Protein AF-A0A2E4YX61-F1 (afdb_monomer_lite)

Secondary structure (DSSP, 8-state):
-B-TTS-BS-------TT--SHHHHHHHHHHHHHHHHHH------EEEPPP----TTSS-HHHHHHHHHHHHHHHHHHHHHHS-PPEEE-HHHHHHHTT----TTSSS-HHHHHHHHHHHH-TT----EEE--SSTTTT-EEE-TTHHHHHHHHHHHHHHHHHHHHHHHTT-

Sequence (172 aa):
MVNTTGAVTLLNFLDLSKEKSLFGKAAKFKIALQKIYNDYSISDIVIEENLQAFRPGLSSAKTIVTLARFNGVCTYIASEVFGINPEFMNVNAARKLVGIKINRKSKKSTKEQILEFVQNKDSSLQWPTKVLKSGPRRGNVILVKECYDMADAYIIAQSAVIQEEHCQEQKK

pLDDT: mean 93.89, std 6.06, range [51.25, 98.69]

Structure (mmCIF, N/CA/C/O backbone):
data_AF-A0A2E4YX61-F1
#
_entry.id   AF-A0A2E4YX61-F1
#
loop_
_atom_site.group_PDB
_atom_site.id
_atom_site.type_symbol
_atom_site.label_atom_id
_atom_site.label_alt_id
_atom_site.label_comp_id
_atom_site.label_asym_id
_atom_site.label_entity_id
_atom_site.label_seq_id
_atom_site.pdbx_PDB_ins_code
_atom_site.Cartn_x
_atom_site.Cartn_y
_atom_site.Cartn_z
_atom_site.occupancy
_atom_site.B_iso_or_equiv
_atom_site.auth_seq_id
_atom_site.auth_comp_id
_atom_site.auth_asym_id
_atom_site.auth_atom_id
_atom_site.pdbx_PDB_model_num
ATOM 1 N N . MET A 1 1 ? -4.057 -5.261 6.721 1.00 93.44 1 MET A N 1
ATOM 2 C CA . MET A 1 1 ? -5.244 -5.476 7.567 1.00 93.44 1 MET A CA 1
ATOM 3 C C . MET A 1 1 ? -4.805 -5.442 9.007 1.00 93.44 1 MET A C 1
ATOM 5 O O . MET A 1 1 ? -3.794 -6.053 9.347 1.00 93.44 1 MET A O 1
ATOM 9 N N . VAL A 1 2 ? -5.548 -4.702 9.812 1.00 96.06 2 VAL A N 1
ATOM 10 C CA . VAL A 1 2 ? -5.344 -4.571 11.252 1.00 96.06 2 VAL A CA 1
ATOM 11 C C . VAL A 1 2 ? -6.695 -4.798 11.915 1.00 96.06 2 VAL A C 1
ATOM 13 O O . VAL A 1 2 ? -7.725 -4.557 11.285 1.00 96.06 2 VAL A O 1
ATOM 16 N N . ASN A 1 3 ? -6.704 -5.332 13.129 1.00 94.31 3 ASN A N 1
ATOM 17 C CA . ASN A 1 3 ? -7.928 -5.392 13.924 1.00 94.31 3 ASN A CA 1
ATOM 18 C C . ASN A 1 3 ? -8.160 -4.048 14.647 1.00 94.31 3 ASN A C 1
ATOM 20 O O . ASN A 1 3 ? -7.356 -3.121 14.542 1.00 94.31 3 ASN A O 1
ATOM 24 N N . THR A 1 4 ? -9.230 -3.970 15.435 1.00 91.12 4 THR A N 1
ATOM 25 C CA . THR A 1 4 ? -9.604 -2.772 16.206 1.00 91.12 4 THR A CA 1
ATOM 26 C C . THR A 1 4 ? -8.591 -2.373 17.279 1.00 91.12 4 THR A C 1
ATOM 28 O O . THR A 1 4 ? -8.650 -1.258 17.774 1.00 91.12 4 THR A O 1
ATOM 31 N N . THR A 1 5 ? -7.648 -3.250 17.641 1.00 91.81 5 THR A N 1
ATOM 32 C CA . THR A 1 5 ? -6.562 -2.936 18.585 1.00 91.81 5 THR A CA 1
ATOM 33 C C . THR A 1 5 ? -5.275 -2.508 17.875 1.00 91.81 5 THR A C 1
ATOM 35 O O . THR A 1 5 ? -4.229 -2.408 18.513 1.00 91.81 5 THR A O 1
ATOM 38 N N . GLY A 1 6 ? -5.294 -2.377 16.544 1.00 92.75 6 GLY A N 1
ATOM 39 C CA . GLY A 1 6 ? -4.108 -2.087 15.735 1.00 92.75 6 GLY A CA 1
ATOM 40 C C . GLY A 1 6 ? -3.139 -3.264 15.577 1.00 92.75 6 GLY A C 1
ATOM 41 O O . GLY A 1 6 ? -2.012 -3.075 15.117 1.00 92.75 6 GLY A O 1
ATOM 42 N N . ALA A 1 7 ? -3.531 -4.488 15.946 1.00 95.06 7 ALA A N 1
ATOM 43 C CA . ALA A 1 7 ? -2.713 -5.673 15.706 1.00 95.06 7 ALA A CA 1
ATOM 44 C C . ALA A 1 7 ? -2.834 -6.107 14.239 1.00 95.06 7 ALA A C 1
ATOM 46 O O . ALA A 1 7 ? -3.937 -6.245 13.699 1.00 95.06 7 ALA A O 1
ATOM 47 N N . VAL A 1 8 ? -1.693 -6.338 13.585 1.00 96.62 8 VAL A N 1
ATOM 48 C CA . VAL A 1 8 ? -1.650 -6.737 12.174 1.00 96.62 8 VAL A CA 1
ATOM 49 C C . VAL A 1 8 ? -2.102 -8.186 12.026 1.00 96.62 8 VAL A C 1
ATOM 51 O O . VAL A 1 8 ? -1.479 -9.101 12.554 1.00 96.62 8 VAL A O 1
ATOM 54 N N . THR A 1 9 ? -3.165 -8.400 11.254 1.00 95.25 9 THR A N 1
ATOM 55 C CA . THR A 1 9 ? -3.678 -9.744 10.934 1.00 95.25 9 THR A CA 1
ATOM 56 C C . THR A 1 9 ? -3.156 -10.255 9.596 1.00 95.25 9 THR A C 1
ATOM 58 O O . THR A 1 9 ? -2.902 -11.446 9.434 1.00 95.25 9 THR A O 1
ATOM 61 N N . LEU A 1 10 ? -2.972 -9.352 8.630 1.00 95.88 10 LEU A N 1
ATOM 62 C CA . LEU A 1 10 ? -2.442 -9.666 7.308 1.00 95.88 10 LEU A CA 1
ATOM 63 C C . LEU A 1 10 ? -1.715 -8.450 6.731 1.00 95.88 10 LEU A C 1
ATOM 65 O O . LEU A 1 10 ? -2.303 -7.374 6.589 1.00 95.88 10 LEU A O 1
ATOM 69 N N . LEU A 1 11 ? -0.463 -8.643 6.321 1.00 97.12 11 LEU A N 1
ATOM 70 C CA . LEU A 1 11 ? 0.318 -7.668 5.566 1.00 97.12 11 LEU A CA 1
ATOM 71 C C . LEU A 1 11 ? 0.934 -8.363 4.353 1.00 97.12 11 LEU A C 1
ATOM 73 O O . LEU A 1 11 ? 1.738 -9.279 4.497 1.00 97.12 11 LEU A O 1
ATOM 77 N N . ASN A 1 12 ? 0.526 -7.961 3.152 1.00 95.44 12 ASN A N 1
ATOM 78 C CA . ASN A 1 12 ? 0.949 -8.612 1.916 1.00 95.44 12 ASN A CA 1
ATOM 79 C C . ASN A 1 12 ? 0.918 -7.629 0.735 1.00 95.44 12 ASN A C 1
ATOM 81 O O . ASN A 1 12 ? 0.458 -6.496 0.869 1.00 95.44 12 ASN A O 1
ATOM 85 N N . PHE A 1 13 ? 1.382 -8.081 -0.426 1.00 96.25 13 PHE A N 1
ATOM 86 C CA . PHE A 1 13 ? 1.341 -7.359 -1.690 1.00 96.25 13 PHE A CA 1
ATOM 87 C C . PHE A 1 13 ? 0.770 -8.242 -2.806 1.00 96.25 13 PHE A C 1
ATOM 89 O O . PHE A 1 13 ? 0.808 -9.471 -2.741 1.00 96.25 13 PHE A O 1
ATOM 96 N N . LEU A 1 14 ? 0.268 -7.608 -3.867 1.00 96.12 14 LEU A N 1
ATOM 97 C CA . LEU A 1 14 ? -0.205 -8.300 -5.063 1.00 96.12 14 LEU A CA 1
ATOM 98 C C . LEU A 1 14 ? 0.728 -8.019 -6.243 1.00 96.12 14 LEU A C 1
ATOM 100 O O . LEU A 1 14 ? 0.776 -6.901 -6.756 1.00 96.12 14 LEU A O 1
ATOM 104 N N . ASP A 1 15 ? 1.441 -9.043 -6.718 1.00 94.94 15 ASP A N 1
ATOM 105 C CA . ASP A 1 15 ? 2.276 -8.906 -7.913 1.00 94.94 15 ASP A CA 1
ATOM 106 C C . ASP A 1 15 ? 1.422 -8.875 -9.192 1.00 94.94 15 ASP A C 1
ATOM 108 O O . ASP A 1 15 ? 0.870 -9.884 -9.658 1.00 94.94 15 ASP A O 1
ATOM 112 N N . LEU A 1 16 ? 1.352 -7.685 -9.783 1.00 95.56 16 LEU A N 1
ATOM 113 C CA . LEU A 1 16 ? 0.663 -7.392 -11.036 1.00 95.56 16 LEU A CA 1
ATOM 114 C C . LEU A 1 16 ? 1.629 -7.180 -12.213 1.00 95.56 16 LEU A C 1
ATOM 116 O O . LEU A 1 16 ? 1.205 -6.744 -13.282 1.00 95.56 16 LEU A O 1
ATOM 120 N N . SER A 1 17 ? 2.924 -7.464 -12.047 1.00 92.06 17 SER A N 1
ATOM 121 C CA . SER A 1 17 ? 3.954 -7.201 -13.064 1.00 92.06 17 SER A CA 1
ATOM 122 C C . SER A 1 17 ? 3.777 -8.013 -14.351 1.00 92.06 17 SER A C 1
ATOM 124 O O . SER A 1 17 ? 4.169 -7.554 -15.423 1.00 92.06 17 SER A O 1
ATOM 126 N N . LYS A 1 18 ? 3.160 -9.196 -14.256 1.00 94.38 18 LYS A N 1
ATOM 127 C CA . LYS A 1 18 ? 2.857 -10.062 -15.407 1.00 94.38 18 LYS A CA 1
ATOM 128 C C . LYS A 1 18 ? 1.649 -9.583 -16.217 1.00 94.38 18 LYS A C 1
ATOM 130 O O . LYS A 1 18 ? 1.540 -9.918 -17.394 1.00 94.38 18 LYS A O 1
ATOM 135 N N . GLU A 1 19 ? 0.782 -8.770 -15.617 1.00 96.50 19 GLU A N 1
ATOM 136 C CA . GLU A 1 19 ? -0.411 -8.242 -16.273 1.00 96.50 19 GLU A CA 1
ATOM 137 C C . GLU A 1 19 ? -0.073 -6.963 -17.040 1.00 96.50 19 GLU A C 1
ATOM 139 O O . GLU A 1 19 ? 0.371 -5.964 -16.467 1.00 96.50 19 GLU A O 1
ATOM 144 N N . LYS A 1 20 ? -0.293 -6.970 -18.357 1.00 93.00 20 LYS A N 1
ATOM 145 C CA . LYS A 1 20 ? 0.057 -5.827 -19.217 1.00 93.00 20 LYS A CA 1
ATOM 146 C C . LYS A 1 20 ? -1.057 -4.787 -19.310 1.00 93.00 20 LYS A C 1
ATOM 148 O O . LYS A 1 20 ? -0.769 -3.595 -19.390 1.00 93.00 20 LYS A O 1
ATOM 153 N N . SER A 1 21 ? -2.315 -5.224 -19.314 1.00 96.38 21 SER A N 1
ATOM 154 C CA . SER A 1 21 ? -3.467 -4.339 -19.486 1.00 96.38 21 SER A CA 1
ATOM 155 C C . SER A 1 21 ? -4.025 -3.863 -18.145 1.00 96.38 21 SER A C 1
ATOM 157 O O . SER A 1 21 ? -3.911 -4.541 -17.124 1.00 96.38 21 SER A O 1
ATOM 159 N N . LEU A 1 22 ? -4.674 -2.696 -18.160 1.00 96.19 22 LEU A N 1
ATOM 160 C CA . LEU A 1 22 ? -5.413 -2.178 -17.007 1.00 96.19 22 LEU A CA 1
ATOM 161 C C . LEU A 1 22 ? -6.489 -3.173 -16.543 1.00 96.19 22 LEU A C 1
ATOM 163 O O . LEU A 1 22 ? -6.614 -3.431 -15.352 1.00 96.19 22 LEU A O 1
ATOM 167 N N . PHE A 1 23 ? -7.222 -3.762 -17.489 1.00 97.19 23 PHE A N 1
ATOM 168 C CA . PHE A 1 23 ? -8.317 -4.686 -17.200 1.00 97.19 23 PHE A CA 1
ATOM 169 C C . PHE A 1 23 ? -7.834 -6.025 -16.632 1.00 97.19 23 PHE A C 1
ATOM 171 O O . PHE A 1 23 ? -8.448 -6.540 -15.706 1.00 97.19 23 PHE A O 1
ATOM 178 N N . GLY A 1 24 ? -6.704 -6.558 -17.114 1.00 97.88 24 GLY A N 1
ATOM 179 C CA . GLY A 1 24 ? -6.106 -7.773 -16.547 1.00 97.88 24 GLY A CA 1
ATOM 180 C C . GLY A 1 24 ? -5.652 -7.557 -15.103 1.00 97.88 24 GLY A C 1
ATOM 181 O O . GLY A 1 24 ? -5.954 -8.358 -14.219 1.00 97.88 24 GLY A O 1
ATOM 182 N N . LYS A 1 25 ? -5.026 -6.402 -14.833 1.00 98.06 25 LYS A N 1
ATOM 183 C CA . LYS A 1 25 ? -4.680 -5.980 -13.468 1.00 98.06 25 LYS A CA 1
ATOM 184 C C . LYS A 1 25 ? -5.912 -5.857 -12.575 1.00 98.06 25 LYS A C 1
ATOM 186 O O . LYS A 1 25 ? -5.898 -6.371 -11.462 1.00 98.06 25 LYS A O 1
ATOM 191 N N . ALA A 1 26 ? -6.964 -5.212 -13.075 1.00 98.38 26 ALA A N 1
ATOM 192 C CA . ALA A 1 26 ? -8.225 -5.029 -12.367 1.00 98.38 26 ALA A CA 1
ATOM 193 C C . ALA A 1 26 ? -8.897 -6.369 -12.024 1.00 98.38 26 ALA A C 1
ATOM 195 O O . ALA A 1 26 ? -9.266 -6.592 -10.876 1.00 98.38 26 ALA A O 1
ATOM 196 N N . ALA A 1 27 ? -8.979 -7.296 -12.983 1.00 98.19 27 ALA A N 1
ATOM 197 C CA . ALA A 1 27 ? -9.549 -8.624 -12.765 1.00 98.19 27 ALA A CA 1
ATOM 198 C C . ALA A 1 27 ? -8.766 -9.411 -11.703 1.00 98.19 27 ALA A C 1
ATOM 200 O O . ALA A 1 27 ? -9.353 -9.963 -10.773 1.00 98.19 27 ALA A O 1
ATOM 201 N N . LYS A 1 28 ? -7.430 -9.405 -11.787 1.00 98.25 28 LYS A N 1
ATOM 202 C CA . LYS A 1 28 ? -6.575 -10.078 -10.803 1.00 98.25 28 LYS A CA 1
ATOM 203 C C . LYS A 1 28 ? -6.683 -9.453 -9.410 1.00 98.25 28 LYS A C 1
ATOM 205 O O . LYS A 1 28 ? -6.680 -10.176 -8.417 1.00 98.25 28 LYS A O 1
ATOM 210 N N . PHE A 1 29 ? -6.804 -8.129 -9.334 1.00 98.44 29 PHE A N 1
ATOM 211 C CA . PHE A 1 29 ? -7.045 -7.417 -8.081 1.00 98.44 29 PHE A CA 1
ATOM 212 C C . PHE A 1 29 ? -8.403 -7.782 -7.471 1.00 98.44 29 PHE A C 1
ATOM 214 O O . PHE A 1 29 ? -8.460 -8.129 -6.295 1.00 98.44 29 PHE A O 1
ATOM 221 N N . LYS A 1 30 ? -9.472 -7.817 -8.279 1.00 98.62 30 LYS A N 1
ATOM 222 C CA . LYS A 1 30 ? -10.810 -8.239 -7.838 1.00 98.62 30 LYS A CA 1
ATOM 223 C C . LYS A 1 30 ? -10.803 -9.647 -7.244 1.00 98.62 30 LYS A C 1
ATOM 225 O O . LYS A 1 30 ? -11.316 -9.834 -6.149 1.00 98.62 30 LYS A O 1
ATOM 230 N N . ILE A 1 31 ? -10.166 -10.609 -7.915 1.00 98.38 31 ILE A N 1
ATOM 231 C CA . ILE A 1 31 ? -10.042 -11.990 -7.414 1.00 98.38 31 ILE A CA 1
ATOM 232 C C . ILE A 1 31 ? -9.323 -12.022 -6.058 1.00 98.38 31 ILE A C 1
ATOM 234 O O . ILE A 1 31 ? -9.739 -12.741 -5.150 1.00 98.38 31 ILE A O 1
ATOM 238 N N . ALA A 1 32 ? -8.258 -11.232 -5.899 1.00 98.12 32 ALA A N 1
ATOM 239 C CA . ALA A 1 32 ? -7.539 -11.151 -4.632 1.00 98.12 32 ALA A CA 1
ATOM 240 C C . ALA A 1 32 ? -8.422 -10.588 -3.503 1.00 98.12 32 ALA A C 1
ATOM 242 O O . ALA A 1 32 ? -8.416 -11.141 -2.405 1.00 98.12 32 ALA A O 1
ATOM 243 N N . LEU A 1 33 ? -9.211 -9.542 -3.772 1.00 98.06 33 LEU A N 1
ATOM 244 C CA . LEU A 1 33 ? -10.135 -8.981 -2.781 1.00 98.06 33 LEU A CA 1
ATOM 245 C C . LEU A 1 33 ? -11.295 -9.926 -2.453 1.00 98.06 33 LEU A C 1
ATOM 247 O O . LEU A 1 33 ? -11.652 -10.041 -1.289 1.00 98.06 33 LEU A O 1
ATOM 251 N N . GLN A 1 34 ? -11.840 -10.648 -3.434 1.00 98.44 34 GLN A N 1
ATOM 252 C CA . GLN A 1 34 ? -12.885 -11.654 -3.196 1.00 98.44 34 GLN A CA 1
ATOM 253 C C . GLN A 1 34 ? -12.397 -12.778 -2.281 1.00 98.44 34 GLN A C 1
ATOM 255 O O . GLN A 1 34 ? -13.145 -13.257 -1.435 1.00 98.44 34 GLN A O 1
ATOM 260 N N . LYS A 1 35 ? -11.128 -13.179 -2.410 1.00 97.75 35 LYS A N 1
ATOM 261 C CA . LYS A 1 35 ? -10.530 -14.127 -1.470 1.00 97.75 35 LYS A CA 1
ATOM 262 C C . LYS A 1 35 ? -10.497 -13.553 -0.049 1.00 97.75 35 LYS A C 1
ATOM 264 O O . LYS A 1 35 ? -10.919 -14.228 0.878 1.00 97.75 35 LYS A O 1
ATOM 269 N N . ILE A 1 36 ? -10.056 -12.303 0.107 1.00 97.06 36 ILE A N 1
ATOM 270 C CA . ILE A 1 36 ? -10.050 -11.627 1.414 1.00 97.06 36 ILE A CA 1
ATOM 271 C C . ILE A 1 36 ? -11.470 -11.528 1.987 1.00 97.06 36 ILE A C 1
ATOM 273 O O . ILE A 1 36 ? -11.650 -11.790 3.167 1.00 97.06 36 ILE A O 1
ATOM 277 N N . TYR A 1 37 ? -12.467 -11.203 1.164 1.00 97.25 37 TYR A N 1
ATOM 278 C CA . TYR A 1 37 ? -13.872 -11.144 1.572 1.00 97.25 37 TYR A CA 1
ATOM 279 C C . TYR A 1 37 ? -14.380 -12.478 2.136 1.00 97.25 37 TYR A C 1
ATOM 281 O O . TYR A 1 37 ? -15.083 -12.497 3.139 1.00 97.25 37 TYR A O 1
ATOM 289 N N . ASN A 1 38 ? -13.997 -13.597 1.519 1.00 97.50 38 ASN A N 1
ATOM 290 C CA . ASN A 1 38 ? -14.397 -14.923 1.993 1.00 97.50 38 ASN A CA 1
ATOM 291 C C . ASN A 1 38 ? -13.669 -15.335 3.283 1.00 97.50 38 ASN A C 1
ATOM 293 O O . ASN A 1 38 ? -14.236 -16.059 4.098 1.00 97.50 38 ASN A O 1
ATOM 297 N N . ASP A 1 39 ? -12.420 -14.896 3.451 1.00 96.50 39 ASP A N 1
ATOM 298 C CA . ASP A 1 39 ? -11.551 -15.309 4.557 1.00 96.50 39 ASP A CA 1
ATOM 299 C C . ASP A 1 39 ? -11.704 -14.403 5.801 1.00 96.50 39 ASP A C 1
ATOM 301 O O . ASP A 1 39 ? -11.345 -14.809 6.908 1.00 96.50 39 ASP A O 1
ATOM 305 N N . TYR A 1 40 ? -12.219 -13.175 5.643 1.00 95.75 40 TYR A N 1
ATOM 306 C CA . TYR A 1 40 ? -12.238 -12.157 6.695 1.00 95.75 40 TYR A CA 1
ATOM 307 C C . TYR A 1 40 ? -13.496 -11.280 6.676 1.00 95.75 40 TYR A C 1
ATOM 309 O O . TYR A 1 40 ? -13.962 -10.842 5.629 1.00 95.75 40 TYR A O 1
ATOM 317 N N . SER A 1 41 ? -13.965 -10.904 7.869 1.00 94.88 41 SER A N 1
ATOM 318 C CA . SER A 1 41 ? -14.990 -9.870 8.040 1.00 94.88 41 SER A CA 1
ATOM 319 C C . SER A 1 41 ? -14.343 -8.486 8.043 1.00 94.88 41 SER A C 1
ATOM 321 O O . SER A 1 41 ? -13.723 -8.091 9.031 1.00 94.88 41 SER A O 1
ATOM 323 N N . ILE A 1 42 ? -14.474 -7.755 6.937 1.00 96.56 42 ILE A N 1
ATOM 324 C CA . ILE A 1 42 ? -13.966 -6.385 6.796 1.00 96.56 42 ILE A CA 1
ATOM 325 C C . ILE A 1 42 ? -15.068 -5.399 7.186 1.00 96.56 42 ILE A C 1
ATOM 327 O O . ILE A 1 42 ? -16.161 -5.474 6.633 1.00 96.56 42 ILE A O 1
ATOM 331 N N . SER A 1 43 ? -14.784 -4.494 8.124 1.00 96.12 43 SER A 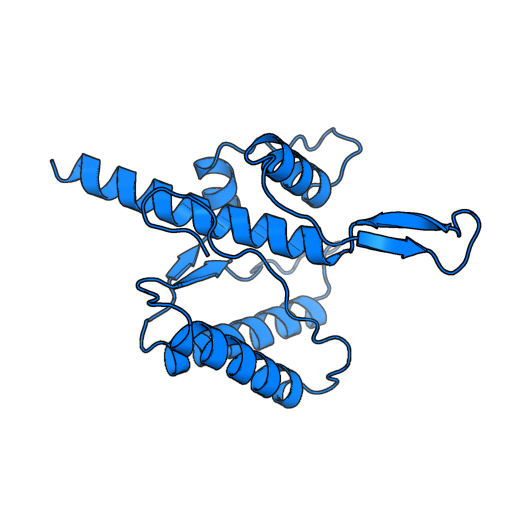N 1
ATOM 332 C CA . SER A 1 43 ? -15.697 -3.413 8.526 1.00 96.12 43 SER A CA 1
ATOM 333 C C . SER A 1 43 ? -15.428 -2.111 7.775 1.00 96.12 43 SER A C 1
ATOM 335 O O . SER A 1 43 ? -16.366 -1.411 7.408 1.00 96.12 43 SER A O 1
ATOM 337 N N . ASP A 1 44 ? -14.153 -1.830 7.496 1.00 96.69 44 ASP A N 1
ATOM 338 C CA . ASP A 1 44 ? -13.698 -0.543 6.980 1.00 96.69 44 ASP A CA 1
ATOM 339 C C . ASP A 1 44 ? -12.608 -0.725 5.926 1.00 96.69 44 ASP A C 1
ATOM 341 O O . ASP A 1 44 ? -11.803 -1.663 5.963 1.00 96.69 44 ASP A O 1
ATOM 345 N N . ILE A 1 45 ? -12.565 0.206 4.973 1.00 98.00 45 ILE A N 1
ATOM 346 C CA . ILE A 1 45 ? -11.558 0.238 3.913 1.00 98.00 45 ILE A CA 1
ATOM 347 C C . ILE A 1 45 ? -10.966 1.633 3.875 1.00 98.00 45 ILE A C 1
ATOM 349 O O . ILE A 1 45 ? -11.681 2.602 3.649 1.00 98.00 45 ILE A O 1
ATOM 353 N N . VAL A 1 46 ? -9.647 1.721 4.019 1.00 97.56 46 VAL A N 1
ATOM 354 C CA . VAL A 1 46 ? -8.918 2.987 3.933 1.00 97.56 46 VAL A CA 1
ATOM 355 C C . VAL A 1 46 ? -7.881 2.902 2.824 1.00 97.56 46 VAL A C 1
ATOM 357 O O . VAL A 1 46 ? -7.141 1.921 2.717 1.00 97.56 46 VAL A O 1
ATOM 360 N N . ILE A 1 47 ? -7.842 3.924 1.973 1.00 97.12 47 ILE A N 1
ATOM 361 C CA . ILE A 1 47 ? -6.977 4.003 0.797 1.00 97.12 47 ILE A CA 1
ATOM 362 C C . ILE A 1 47 ? -6.187 5.314 0.837 1.00 97.12 47 ILE A C 1
ATOM 364 O O . ILE A 1 47 ? -6.714 6.376 1.156 1.00 97.12 47 ILE A O 1
ATOM 368 N N . GLU A 1 48 ? -4.906 5.254 0.483 1.00 95.00 48 GLU A N 1
ATOM 369 C CA . GLU A 1 48 ? -4.076 6.448 0.307 1.00 95.00 48 GLU A CA 1
ATOM 370 C C . GLU A 1 48 ? -4.626 7.374 -0.796 1.00 95.00 48 GLU A C 1
ATOM 372 O O . GLU A 1 48 ? -4.987 6.938 -1.892 1.00 95.00 48 GLU A O 1
ATOM 377 N N . GLU A 1 49 ? -4.633 8.680 -0.528 1.00 94.19 49 GLU A N 1
ATOM 378 C CA . GLU A 1 49 ? -4.952 9.696 -1.531 1.00 94.19 49 GLU A CA 1
ATOM 379 C C . GLU A 1 49 ? -3.950 9.730 -2.697 1.00 94.19 49 GLU A C 1
ATOM 381 O O . GLU A 1 49 ? -2.734 9.647 -2.529 1.00 94.19 49 GLU A O 1
ATOM 386 N N . ASN A 1 50 ? -4.461 9.978 -3.905 1.00 91.69 50 ASN A N 1
ATOM 387 C CA . ASN A 1 50 ? -3.621 10.176 -5.083 1.00 91.69 50 ASN A CA 1
ATOM 388 C C . ASN A 1 50 ? -2.720 11.414 -4.955 1.00 91.69 50 ASN A C 1
ATOM 390 O O . ASN A 1 50 ? -3.124 12.458 -4.444 1.00 91.69 50 ASN A O 1
ATOM 394 N N . LEU A 1 51 ? -1.530 11.351 -5.558 1.00 85.31 51 LEU A N 1
ATOM 395 C CA . LEU A 1 51 ? -0.691 12.534 -5.738 1.00 85.31 51 LEU A CA 1
ATOM 396 C C . LEU A 1 51 ? -1.372 13.534 -6.689 1.00 85.31 51 LEU A C 1
ATOM 398 O O . LEU A 1 51 ? -1.531 13.257 -7.875 1.00 85.31 51 LEU A O 1
ATOM 402 N N . GLN A 1 52 ? -1.705 14.723 -6.184 1.00 77.69 52 GLN A N 1
ATOM 403 C CA . GLN A 1 52 ? -2.401 15.773 -6.947 1.00 77.69 52 GLN A CA 1
ATOM 404 C C . GLN A 1 52 ? -1.461 16.810 -7.601 1.00 77.69 52 GLN A C 1
ATOM 406 O O . GLN A 1 52 ? -1.918 17.759 -8.234 1.00 77.69 52 GLN A O 1
ATOM 411 N N . ALA A 1 53 ? -0.138 16.671 -7.454 1.00 80.69 53 ALA A N 1
ATOM 412 C CA . ALA A 1 53 ? 0.822 17.698 -7.864 1.00 80.69 53 ALA A CA 1
ATOM 413 C C . ALA A 1 53 ? 1.510 17.390 -9.206 1.00 80.69 53 ALA A C 1
ATOM 415 O O . ALA A 1 53 ? 2.291 16.445 -9.307 1.00 80.69 53 ALA A O 1
ATOM 416 N N . PHE A 1 54 ? 1.320 18.266 -10.198 1.00 81.69 54 PHE A N 1
ATOM 417 C CA . PHE A 1 54 ? 2.097 18.287 -11.442 1.00 81.69 54 PHE A CA 1
ATOM 418 C C . PHE A 1 54 ? 3.217 19.322 -11.325 1.00 81.69 54 PHE A C 1
ATOM 420 O O . PHE A 1 54 ? 2.964 20.523 -11.396 1.00 81.69 54 PHE A O 1
ATOM 427 N N . ARG A 1 55 ? 4.458 18.880 -11.087 1.00 81.31 55 ARG A N 1
ATOM 428 C CA . ARG A 1 55 ? 5.608 19.785 -10.921 1.00 81.31 55 ARG A CA 1
ATOM 429 C C . ARG A 1 55 ? 6.849 19.249 -11.644 1.00 81.31 55 ARG A C 1
ATOM 431 O O . ARG A 1 55 ? 7.072 18.036 -11.611 1.00 81.31 55 ARG A O 1
ATOM 438 N N . PRO A 1 56 ? 7.667 20.119 -12.267 1.00 75.38 56 PRO A N 1
ATOM 439 C CA . PRO A 1 56 ? 8.946 19.718 -12.849 1.00 75.38 56 PRO A CA 1
ATOM 440 C C . PRO A 1 56 ? 9.853 19.031 -11.814 1.00 75.38 56 PRO A C 1
ATOM 442 O O . PRO A 1 56 ? 9.895 19.445 -10.657 1.00 75.38 56 PRO A O 1
ATOM 445 N N . GLY A 1 57 ? 10.572 17.982 -12.225 1.00 78.44 57 GLY A N 1
ATOM 446 C CA . GLY A 1 57 ? 11.496 17.232 -11.357 1.00 78.44 57 GLY A CA 1
ATOM 447 C C . GLY A 1 57 ? 10.873 16.090 -10.537 1.00 78.44 57 GLY A C 1
ATOM 448 O O . GLY A 1 57 ? 11.593 15.422 -9.800 1.00 78.44 57 GLY A O 1
ATOM 449 N N . LEU A 1 58 ? 9.566 15.834 -10.673 1.00 81.88 58 LEU A N 1
ATOM 450 C CA . LEU A 1 58 ? 8.868 14.677 -10.091 1.00 81.88 58 LEU A CA 1
ATOM 451 C C . LEU A 1 58 ? 8.419 13.680 -11.178 1.00 81.88 58 LEU A C 1
ATOM 453 O O . LEU A 1 58 ? 8.839 13.755 -12.334 1.00 81.88 58 LEU A O 1
ATOM 457 N N . SER A 1 59 ? 7.563 12.723 -10.802 1.00 84.62 59 SER A N 1
ATOM 458 C CA . SER A 1 59 ? 6.895 11.804 -11.729 1.00 84.62 59 SER A CA 1
ATOM 459 C C . SER A 1 59 ? 6.245 12.545 -12.898 1.00 84.62 59 SER A C 1
ATOM 461 O O . SER A 1 59 ? 5.615 13.587 -12.722 1.00 84.62 59 SER A O 1
ATOM 463 N N . SER A 1 60 ? 6.349 11.971 -14.099 1.00 89.94 60 SER A N 1
ATOM 464 C CA . SER A 1 60 ? 5.719 12.547 -15.290 1.00 89.94 60 SER A CA 1
ATOM 465 C C . SER A 1 60 ? 4.196 12.639 -15.132 1.00 89.94 60 SER A C 1
ATOM 467 O O . SER A 1 60 ? 3.584 11.788 -14.479 1.00 89.94 60 SER A O 1
ATOM 469 N N . ALA A 1 61 ? 3.561 13.607 -15.801 1.00 90.44 61 ALA A N 1
ATOM 470 C CA . ALA A 1 61 ? 2.100 13.720 -15.825 1.00 90.44 61 ALA A CA 1
ATOM 471 C C . ALA A 1 61 ? 1.429 12.413 -16.288 1.00 90.44 61 ALA A C 1
ATOM 473 O O . ALA A 1 61 ? 0.440 11.976 -15.705 1.00 90.44 61 ALA A O 1
ATOM 474 N N . LYS A 1 62 ? 2.030 11.728 -17.273 1.00 91.44 62 LYS A N 1
ATOM 475 C CA . LYS A 1 62 ? 1.584 10.409 -17.741 1.00 91.44 62 LYS A CA 1
ATOM 476 C C . LYS A 1 62 ? 1.591 9.371 -16.616 1.00 91.44 62 LYS A C 1
ATOM 478 O O . LYS A 1 62 ? 0.628 8.619 -16.481 1.00 91.44 62 LYS A O 1
ATOM 483 N N . THR A 1 63 ? 2.652 9.325 -15.811 1.00 92.12 63 THR A N 1
ATOM 484 C CA . THR A 1 63 ? 2.763 8.410 -14.665 1.00 92.12 63 THR A CA 1
ATOM 485 C C . THR A 1 63 ? 1.702 8.721 -13.612 1.00 92.12 63 THR A C 1
ATOM 487 O O . THR A 1 63 ? 1.003 7.808 -13.186 1.00 92.12 63 THR A O 1
ATOM 490 N N . ILE A 1 64 ? 1.538 9.996 -13.243 1.00 91.62 64 ILE A N 1
ATOM 491 C CA . ILE A 1 64 ? 0.558 10.440 -12.238 1.00 91.62 64 ILE A CA 1
ATOM 492 C C . ILE A 1 64 ? -0.862 10.050 -12.662 1.00 91.62 64 ILE A C 1
ATOM 494 O O . ILE A 1 64 ? -1.571 9.396 -11.905 1.00 91.62 64 ILE A O 1
ATOM 498 N N . VAL A 1 65 ? -1.250 10.364 -13.902 1.00 92.81 65 VAL A N 1
ATOM 499 C CA . VAL A 1 65 ? -2.578 10.022 -14.437 1.00 92.81 65 VAL A CA 1
ATOM 500 C C . VAL A 1 65 ? -2.780 8.507 -14.523 1.00 92.81 65 VAL A C 1
ATOM 502 O O . VAL A 1 65 ? -3.870 8.016 -14.242 1.00 92.81 65 VAL A O 1
ATOM 505 N N . THR A 1 66 ? -1.743 7.747 -14.887 1.00 93.69 66 THR A N 1
ATOM 506 C CA . THR A 1 66 ? -1.825 6.278 -14.952 1.00 93.69 66 THR A CA 1
ATOM 507 C C . THR A 1 66 ? -2.067 5.673 -13.571 1.00 93.69 66 THR A C 1
ATOM 509 O O . THR A 1 66 ? -2.925 4.801 -13.436 1.00 93.69 66 THR A O 1
ATOM 512 N N . LEU A 1 67 ? -1.340 6.145 -12.554 1.00 93.44 67 LEU A N 1
ATOM 513 C CA . LEU A 1 67 ? -1.505 5.694 -11.173 1.00 93.44 67 LEU A CA 1
ATOM 514 C C . LEU A 1 67 ? -2.873 6.098 -10.625 1.00 93.44 67 LEU A C 1
ATOM 516 O O . LEU A 1 67 ? -3.594 5.234 -10.147 1.00 93.44 67 LEU A O 1
ATOM 520 N N . ALA A 1 68 ? -3.282 7.359 -10.790 1.00 94.50 68 ALA A N 1
ATOM 521 C CA . ALA A 1 68 ? -4.588 7.834 -10.334 1.00 94.50 68 ALA A CA 1
ATOM 522 C C . ALA A 1 68 ? -5.749 7.066 -10.988 1.00 94.50 68 ALA A C 1
ATOM 524 O O . ALA A 1 68 ? -6.706 6.694 -10.310 1.00 94.50 68 ALA A O 1
ATOM 525 N N . ARG A 1 69 ? -5.646 6.761 -12.291 1.00 95.88 69 ARG A N 1
ATOM 526 C CA . ARG A 1 69 ? -6.629 5.932 -13.003 1.00 95.88 69 ARG A CA 1
ATOM 527 C C . ARG A 1 69 ? -6.713 4.531 -12.408 1.00 95.88 69 ARG A C 1
ATOM 529 O O . ARG A 1 69 ? -7.813 4.034 -12.195 1.00 95.88 69 ARG A O 1
ATOM 536 N N . PH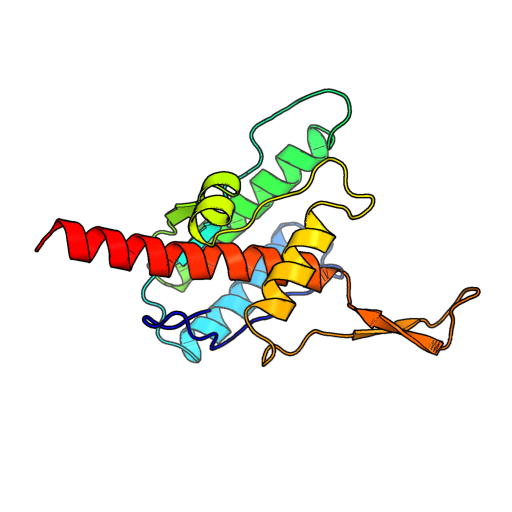E A 1 70 ? -5.573 3.881 -12.182 1.00 95.94 70 PHE A N 1
ATOM 537 C CA . PHE A 1 70 ? -5.579 2.532 -11.627 1.00 95.94 70 PHE A CA 1
ATOM 538 C C . PHE A 1 70 ? -6.065 2.518 -10.176 1.00 95.94 70 PHE A C 1
ATOM 540 O O . PHE A 1 70 ? -6.884 1.675 -9.835 1.00 95.94 70 PHE A O 1
ATOM 547 N N . ASN A 1 71 ? -5.661 3.498 -9.367 1.00 95.12 71 ASN A N 1
ATOM 548 C CA . ASN A 1 71 ? -6.148 3.668 -8.002 1.00 95.12 71 ASN A CA 1
ATOM 549 C C . ASN A 1 71 ? -7.669 3.846 -7.971 1.00 95.12 71 ASN A C 1
ATOM 551 O O . ASN A 1 71 ? -8.325 3.152 -7.208 1.00 95.12 71 ASN A O 1
ATOM 555 N N . GLY A 1 72 ? -8.247 4.664 -8.859 1.00 97.06 72 GLY A N 1
ATOM 556 C CA . GLY A 1 72 ? -9.704 4.798 -8.971 1.00 97.06 72 GLY A CA 1
ATOM 557 C C . GLY A 1 72 ? -10.412 3.480 -9.315 1.00 97.06 72 GLY A C 1
ATOM 558 O O . GLY A 1 72 ? -11.446 3.166 -8.731 1.00 97.06 72 GLY A O 1
ATOM 559 N N . VAL A 1 73 ? -9.829 2.668 -10.205 1.00 98.25 73 VAL A N 1
ATOM 560 C CA . VAL A 1 73 ? -10.344 1.321 -10.513 1.00 98.25 73 VAL A CA 1
ATOM 561 C C . VAL A 1 73 ? -10.256 0.403 -9.290 1.00 98.25 73 VAL A C 1
ATOM 563 O O . VAL A 1 73 ? -11.221 -0.290 -8.986 1.00 98.25 73 VAL A O 1
ATOM 566 N N . CYS A 1 74 ? -9.135 0.410 -8.564 1.00 98.06 74 CYS A N 1
ATOM 567 C CA . CYS A 1 74 ? -8.973 -0.376 -7.341 1.00 98.06 74 CYS A CA 1
ATOM 568 C C . CYS A 1 74 ? -9.967 0.045 -6.251 1.00 98.06 74 CYS A C 1
ATOM 570 O O . CYS A 1 74 ? -10.574 -0.825 -5.634 1.00 98.06 74 CYS A O 1
ATOM 572 N N . THR A 1 75 ? -10.179 1.349 -6.046 1.00 98.19 75 THR A N 1
ATOM 573 C CA . THR A 1 75 ? -11.182 1.878 -5.110 1.00 98.19 75 THR A CA 1
ATOM 574 C C . THR A 1 75 ? -12.578 1.384 -5.469 1.00 98.19 75 THR A C 1
ATOM 576 O O . THR A 1 75 ? -13.278 0.869 -4.603 1.00 98.19 75 THR A O 1
ATOM 579 N N . TYR A 1 76 ? -12.974 1.501 -6.740 1.00 98.56 76 TYR A N 1
ATOM 580 C CA . TYR A 1 76 ? -14.285 1.039 -7.193 1.00 98.56 76 TYR A CA 1
ATOM 581 C C . TYR A 1 76 ? -14.470 -0.464 -6.954 1.00 98.56 76 TYR A C 1
ATOM 583 O O . TYR A 1 76 ? -15.471 -0.875 -6.379 1.00 98.56 76 TYR A O 1
ATOM 591 N N . ILE A 1 77 ? -13.478 -1.280 -7.324 1.00 98.69 77 ILE A N 1
ATOM 592 C CA . ILE A 1 77 ? -13.526 -2.734 -7.118 1.00 98.69 77 ILE A CA 1
ATOM 593 C C . ILE A 1 77 ? -13.588 -3.081 -5.630 1.00 98.69 77 ILE A C 1
ATOM 595 O O . ILE A 1 77 ? -14.329 -3.983 -5.258 1.00 98.69 77 ILE A O 1
ATOM 599 N N . ALA A 1 78 ? -12.827 -2.389 -4.778 1.00 98.44 78 ALA A N 1
ATOM 600 C CA . ALA A 1 78 ? -12.888 -2.605 -3.337 1.00 98.44 78 ALA A CA 1
ATOM 601 C C . ALA A 1 78 ? -14.291 -2.300 -2.798 1.00 98.44 78 ALA A C 1
ATOM 603 O O . ALA A 1 78 ? -14.857 -3.119 -2.080 1.00 98.44 78 ALA A O 1
ATOM 604 N N . SER A 1 79 ? -14.884 -1.183 -3.221 1.00 98.56 79 SER A N 1
ATOM 605 C CA . SER A 1 79 ? -16.254 -0.836 -2.848 1.00 98.56 79 SER A CA 1
ATOM 606 C C . SER A 1 79 ? -17.271 -1.881 -3.303 1.00 98.56 79 SER A C 1
ATOM 608 O O . SER A 1 79 ? -18.099 -2.319 -2.512 1.00 98.56 79 SER A O 1
ATOM 610 N N . GLU A 1 80 ? -17.164 -2.343 -4.549 1.00 98.50 80 GLU A N 1
ATOM 611 C CA . GLU A 1 80 ? -18.056 -3.356 -5.115 1.00 98.50 80 GLU A CA 1
ATOM 612 C C . GLU A 1 80 ? -17.934 -4.709 -4.396 1.00 98.50 80 GLU A C 1
ATOM 614 O O . GLU A 1 80 ? -18.944 -5.341 -4.101 1.00 98.50 80 GLU A O 1
ATOM 619 N N . VAL A 1 81 ? -16.708 -5.162 -4.108 1.00 98.50 81 VAL A N 1
ATOM 620 C CA . VAL A 1 81 ? -16.458 -6.476 -3.491 1.00 98.50 81 VAL A CA 1
ATOM 621 C C . VAL A 1 81 ? -16.920 -6.517 -2.039 1.00 98.50 81 VAL A C 1
ATOM 623 O O . VAL A 1 81 ? -17.483 -7.520 -1.615 1.00 98.50 81 VAL A O 1
ATOM 626 N N . PHE A 1 82 ? -16.670 -5.454 -1.277 1.00 98.12 82 PHE A N 1
ATOM 627 C CA . PHE A 1 82 ? -16.949 -5.436 0.158 1.00 98.12 82 PHE A CA 1
ATOM 628 C C . PHE A 1 82 ? -18.288 -4.779 0.516 1.00 98.12 82 PHE A C 1
ATOM 630 O O . PHE A 1 82 ? -18.741 -4.922 1.646 1.00 98.12 82 PHE A O 1
ATOM 637 N N . GLY A 1 83 ? -18.923 -4.053 -0.411 1.00 98.00 83 GLY A N 1
ATOM 638 C CA . GLY A 1 83 ? -20.139 -3.281 -0.131 1.00 98.00 83 GLY A CA 1
ATOM 639 C C . GLY A 1 83 ? -19.912 -2.088 0.805 1.00 98.00 83 GLY A C 1
ATOM 640 O O . GLY A 1 83 ? -20.865 -1.576 1.386 1.00 98.00 83 GLY A O 1
ATOM 641 N N . ILE A 1 84 ? -18.658 -1.656 0.965 1.00 97.94 84 ILE A N 1
ATOM 642 C CA . ILE A 1 84 ? -18.224 -0.593 1.881 1.00 97.94 84 ILE A CA 1
ATOM 643 C C . ILE A 1 84 ? -17.623 0.541 1.057 1.00 97.94 84 ILE A C 1
ATOM 645 O O . ILE A 1 84 ? -16.850 0.299 0.132 1.00 97.94 84 ILE A O 1
ATOM 649 N N . ASN A 1 85 ? -17.951 1.790 1.380 1.00 97.38 85 ASN A N 1
ATOM 650 C CA . ASN A 1 85 ? -17.334 2.941 0.727 1.00 97.38 85 ASN A CA 1
ATOM 651 C C . ASN A 1 85 ? -15.928 3.171 1.301 1.00 97.38 85 ASN A C 1
ATOM 653 O O . ASN A 1 85 ? -15.821 3.412 2.501 1.00 97.38 85 ASN A O 1
ATOM 657 N N . PRO A 1 86 ? -14.855 3.121 0.488 1.00 97.88 86 PRO A N 1
ATOM 658 C CA . PRO A 1 86 ? -13.513 3.373 0.990 1.00 97.88 86 PRO A CA 1
ATOM 659 C C . PRO A 1 86 ? -13.328 4.822 1.435 1.00 97.88 86 PRO A C 1
ATOM 661 O O . PRO A 1 86 ? -13.697 5.752 0.715 1.00 97.88 86 PRO A O 1
ATOM 664 N N . GLU A 1 87 ? -12.678 5.008 2.576 1.00 96.88 87 GLU A N 1
ATOM 665 C CA . GLU A 1 87 ? -12.222 6.308 3.044 1.00 96.88 87 GLU A CA 1
ATOM 666 C C . GLU A 1 87 ? -10.839 6.628 2.481 1.00 96.88 87 GLU A C 1
ATOM 668 O O . GLU A 1 87 ? -9.960 5.767 2.383 1.00 96.88 87 GLU A O 1
ATOM 673 N N . PHE A 1 88 ? -10.627 7.889 2.112 1.00 96.44 88 PHE A N 1
ATOM 674 C CA . PHE A 1 88 ? -9.338 8.349 1.616 1.00 96.44 88 PHE A CA 1
ATOM 675 C C . PHE A 1 88 ? -8.536 9.020 2.716 1.00 96.44 88 PHE A C 1
ATOM 677 O O . PHE A 1 88 ? -9.051 9.850 3.463 1.00 96.44 88 PHE A O 1
ATOM 684 N N . MET A 1 89 ? -7.249 8.693 2.776 1.00 95.75 89 MET A N 1
ATOM 685 C CA . MET A 1 89 ? -6.363 9.207 3.804 1.00 95.75 89 MET A CA 1
ATOM 686 C C . MET A 1 89 ? -5.147 9.907 3.218 1.00 95.75 89 MET A C 1
ATOM 688 O O . MET A 1 89 ? -4.402 9.363 2.395 1.00 95.75 89 MET A O 1
ATOM 692 N N . ASN A 1 90 ? -4.910 11.125 3.705 1.00 94.62 90 ASN A N 1
ATOM 693 C CA . ASN A 1 90 ? -3.726 11.874 3.340 1.00 94.62 90 ASN A CA 1
ATOM 694 C C . ASN A 1 90 ? -2.473 11.249 3.957 1.00 94.62 90 ASN A C 1
ATOM 696 O O . ASN A 1 90 ? -2.334 11.149 5.175 1.00 94.62 90 ASN A O 1
ATOM 700 N N . VAL A 1 91 ? -1.496 10.933 3.114 1.00 92.00 91 VAL A N 1
ATOM 701 C CA . VAL A 1 91 ? -0.247 10.273 3.514 1.00 92.00 91 VAL A CA 1
ATOM 702 C C . VAL A 1 91 ? 0.529 11.045 4.580 1.00 92.00 91 VAL A C 1
ATOM 704 O O . VAL A 1 91 ? 1.108 10.457 5.493 1.00 92.00 91 VAL A O 1
ATOM 707 N N . ASN A 1 92 ? 0.592 12.374 4.470 1.00 93.19 92 ASN A N 1
ATOM 708 C CA . ASN A 1 92 ? 1.352 13.177 5.426 1.00 93.19 92 ASN A CA 1
ATOM 709 C C . ASN A 1 92 ? 0.627 13.260 6.770 1.00 93.19 92 ASN A C 1
ATOM 711 O O . ASN A 1 92 ? 1.287 13.241 7.810 1.00 93.19 92 ASN A O 1
ATOM 715 N N . ALA A 1 93 ? -0.707 13.315 6.747 1.00 94.12 93 ALA A N 1
ATOM 716 C CA . ALA A 1 93 ? -1.519 13.239 7.955 1.00 94.12 93 ALA A CA 1
ATOM 717 C C . ALA A 1 93 ? -1.355 11.873 8.637 1.00 94.12 93 ALA A C 1
ATOM 719 O O . ALA A 1 93 ? -1.011 11.839 9.815 1.00 94.12 93 ALA A O 1
ATOM 720 N N . ALA A 1 94 ? -1.462 10.774 7.882 1.00 96.38 94 ALA A N 1
ATOM 721 C CA . ALA A 1 94 ? -1.259 9.410 8.373 1.00 96.38 94 ALA A CA 1
ATOM 722 C C . ALA A 1 94 ? 0.114 9.232 9.038 1.00 96.38 94 ALA A C 1
ATOM 724 O O . ALA A 1 94 ? 0.212 8.826 10.194 1.00 96.38 94 ALA A O 1
ATOM 725 N N . ARG A 1 95 ? 1.189 9.638 8.346 1.00 95.81 95 ARG A N 1
ATOM 726 C CA . ARG A 1 95 ? 2.564 9.591 8.878 1.00 95.81 95 ARG A CA 1
ATOM 727 C C . ARG A 1 95 ? 2.719 10.396 10.164 1.00 95.81 95 ARG A C 1
ATOM 729 O O . ARG A 1 95 ? 3.408 9.950 11.076 1.00 95.81 95 ARG A O 1
ATOM 736 N N . LYS A 1 96 ? 2.102 11.577 10.250 1.00 94.56 96 LYS A N 1
ATOM 737 C CA . LYS A 1 96 ? 2.124 12.386 11.474 1.00 94.56 96 LYS A CA 1
ATOM 738 C C . LYS A 1 96 ? 1.370 11.686 12.605 1.00 94.56 96 LYS A C 1
ATOM 740 O O . LYS A 1 96 ? 1.875 11.675 13.723 1.00 94.56 96 LYS A O 1
ATOM 745 N N . LEU A 1 97 ? 0.208 11.108 12.305 1.00 95.31 97 LEU A N 1
ATOM 746 C CA . LEU A 1 97 ? -0.667 10.462 13.279 1.00 95.31 97 LEU A CA 1
ATOM 747 C C . LEU A 1 97 ? -0.007 9.238 13.921 1.00 95.31 97 LEU A C 1
ATOM 749 O O . LEU A 1 97 ? -0.017 9.111 15.138 1.00 95.31 97 LEU A O 1
ATOM 753 N N . VAL A 1 98 ? 0.675 8.407 13.129 1.00 95.56 98 VAL A N 1
ATOM 754 C CA . VAL A 1 98 ? 1.439 7.262 13.656 1.00 95.56 98 VAL A CA 1
ATOM 755 C C . VAL A 1 98 ? 2.772 7.657 14.320 1.00 95.56 98 VAL A C 1
ATOM 757 O O . VAL A 1 98 ? 3.470 6.805 14.867 1.00 95.56 98 VAL A O 1
ATOM 760 N N . GLY A 1 99 ? 3.166 8.935 14.248 1.00 94.94 99 GLY A N 1
ATOM 761 C CA . GLY A 1 99 ? 4.377 9.463 14.883 1.00 94.94 99 GLY A CA 1
ATOM 762 C C . GLY A 1 99 ? 5.669 9.387 14.056 1.00 94.94 99 GLY A C 1
ATOM 763 O O . GLY A 1 99 ? 6.755 9.549 14.617 1.00 94.94 99 GLY A O 1
ATOM 764 N N . ILE A 1 100 ? 5.601 9.190 12.734 1.00 93.56 100 ILE A N 1
ATOM 765 C CA . ILE A 1 100 ? 6.790 9.202 11.866 1.00 93.56 100 ILE A CA 1
ATOM 766 C C . ILE A 1 100 ? 7.312 10.628 11.685 1.00 93.56 100 ILE A C 1
ATOM 768 O O . ILE A 1 100 ? 6.616 11.522 11.201 1.00 93.56 100 ILE A O 1
ATOM 772 N N . LYS A 1 101 ? 8.607 10.817 11.956 1.00 91.94 101 LYS A N 1
ATOM 773 C CA . LYS A 1 101 ? 9.341 12.052 11.650 1.00 91.94 101 LYS A CA 1
ATOM 774 C C . LYS A 1 101 ? 10.345 11.801 10.526 1.00 91.94 101 LYS A C 1
ATOM 776 O O . LYS A 1 101 ? 11.400 11.218 10.751 1.00 91.94 101 LYS A O 1
ATOM 781 N N . ILE A 1 102 ? 10.032 12.267 9.316 1.00 93.38 102 ILE A N 1
ATOM 782 C CA . ILE A 1 102 ? 10.925 12.122 8.156 1.00 93.38 102 ILE A CA 1
ATOM 783 C C . ILE A 1 102 ? 12.093 13.107 8.253 1.00 93.38 102 ILE A C 1
ATOM 785 O O . ILE A 1 102 ? 11.907 14.326 8.204 1.00 93.38 102 ILE A O 1
ATOM 789 N N . ASN A 1 103 ? 13.314 12.580 8.307 1.00 94.12 103 ASN A N 1
ATOM 790 C CA . ASN A 1 103 ? 14.530 13.373 8.248 1.00 94.12 103 ASN A CA 1
ATOM 791 C C . ASN A 1 103 ? 14.944 13.611 6.789 1.00 94.12 103 ASN A C 1
ATOM 793 O O . ASN A 1 103 ? 15.565 12.758 6.151 1.00 94.12 103 ASN A O 1
ATOM 797 N N . ARG A 1 104 ? 14.647 14.807 6.269 1.00 90.69 104 ARG A N 1
ATOM 798 C CA . ARG A 1 104 ? 15.003 15.214 4.895 1.00 90.69 104 ARG A CA 1
ATOM 799 C C . ARG A 1 104 ? 16.506 15.417 4.665 1.00 90.69 104 ARG A C 1
ATOM 801 O O . ARG A 1 104 ? 16.923 15.480 3.518 1.00 90.69 104 ARG A O 1
ATOM 808 N N . LYS A 1 105 ? 17.306 15.533 5.730 1.00 93.50 105 LYS A N 1
ATOM 809 C CA . LYS A 1 105 ? 18.774 15.648 5.651 1.00 93.50 105 LYS A CA 1
ATOM 810 C C . LYS A 1 105 ? 19.469 14.281 5.656 1.00 93.50 105 LYS A C 1
ATOM 812 O O . LYS A 1 105 ? 20.686 14.214 5.508 1.00 93.50 105 LYS A O 1
ATOM 817 N N . SER A 1 106 ? 18.721 13.198 5.875 1.00 93.94 106 SER A N 1
ATOM 818 C CA . SER A 1 106 ? 19.262 11.841 5.868 1.00 93.94 106 SER A CA 1
ATOM 819 C C . SER A 1 106 ? 19.680 11.418 4.461 1.00 93.94 106 SER A C 1
ATOM 821 O O . SER A 1 106 ? 19.055 11.800 3.475 1.00 93.94 106 SER A O 1
ATOM 823 N N . LYS A 1 107 ? 20.700 10.555 4.377 1.00 94.56 107 LYS A N 1
ATOM 824 C CA . LYS A 1 107 ? 21.047 9.847 3.134 1.00 94.56 107 LYS A CA 1
ATOM 825 C C . LYS A 1 107 ? 19.990 8.805 2.743 1.00 94.56 107 LYS A C 1
ATOM 827 O O . LYS A 1 107 ? 19.925 8.431 1.578 1.00 94.56 107 LYS A O 1
ATOM 832 N N . LYS A 1 108 ? 19.185 8.333 3.707 1.00 94.06 108 LYS A N 1
ATOM 833 C CA . LYS A 1 108 ? 18.090 7.381 3.474 1.00 94.06 108 LYS A CA 1
ATOM 834 C C . LYS A 1 108 ? 16.911 8.095 2.820 1.00 94.06 108 LYS A C 1
ATOM 836 O O . LYS A 1 108 ? 16.464 9.139 3.302 1.00 94.06 108 LYS A O 1
ATOM 841 N N . SER A 1 109 ? 16.365 7.494 1.774 1.00 93.81 109 SER A N 1
ATOM 842 C CA . SER A 1 109 ? 15.125 7.935 1.144 1.00 93.81 109 SER A CA 1
ATOM 843 C C . SER A 1 109 ? 13.944 7.884 2.122 1.00 93.81 109 SER A C 1
ATOM 845 O O . SER A 1 109 ? 13.962 7.173 3.127 1.00 93.81 109 SER A O 1
ATOM 847 N N . THR A 1 110 ? 12.873 8.622 1.818 1.00 93.56 110 THR A N 1
ATOM 848 C CA . THR A 1 110 ? 11.641 8.607 2.624 1.00 93.56 110 THR A CA 1
ATOM 849 C C . THR A 1 110 ? 11.065 7.198 2.771 1.00 93.56 110 THR A C 1
ATOM 851 O O . THR A 1 110 ? 10.663 6.831 3.868 1.00 93.56 110 THR A O 1
ATOM 854 N N . LYS A 1 111 ? 11.082 6.390 1.703 1.00 93.75 111 LYS A N 1
ATOM 855 C CA . LYS A 1 111 ? 10.575 5.011 1.729 1.00 93.75 111 LYS A CA 1
ATOM 856 C C . LYS A 1 111 ? 11.396 4.104 2.650 1.00 93.75 111 LYS A C 1
ATOM 858 O O . LYS A 1 111 ? 10.824 3.309 3.386 1.00 93.75 111 LYS A O 1
ATOM 863 N N . GLU A 1 112 ? 12.721 4.258 2.663 1.00 96.06 112 GLU A N 1
ATOM 864 C CA . GLU A 1 112 ? 13.595 3.512 3.581 1.00 96.06 112 GLU A CA 1
ATOM 865 C C . GLU A 1 112 ? 13.358 3.902 5.040 1.00 96.06 112 GLU A C 1
ATOM 867 O O . GLU A 1 112 ? 13.287 3.025 5.894 1.00 96.06 112 GLU A O 1
ATOM 872 N N . GLN A 1 113 ? 13.182 5.197 5.324 1.00 97.19 113 GLN A N 1
ATOM 873 C CA . GLN A 1 113 ? 12.881 5.669 6.680 1.00 97.19 113 GLN A CA 1
ATOM 874 C C . GLN A 1 113 ? 11.529 5.146 7.189 1.00 97.19 113 GLN A C 1
ATOM 876 O O . GLN A 1 113 ? 11.405 4.824 8.366 1.00 97.19 113 GLN A O 1
ATOM 881 N N . ILE A 1 114 ? 10.523 5.043 6.313 1.00 97.31 114 ILE A N 1
ATOM 882 C CA . ILE A 1 114 ? 9.208 4.485 6.663 1.00 97.31 114 ILE A CA 1
ATOM 883 C C . ILE A 1 114 ? 9.319 2.989 6.945 1.00 97.31 114 ILE A C 1
ATOM 885 O O . ILE A 1 114 ? 8.844 2.535 7.979 1.00 97.31 114 ILE A O 1
ATOM 889 N N . LEU A 1 115 ? 9.981 2.233 6.068 1.00 97.44 115 LEU A N 1
ATOM 890 C CA . LEU A 1 115 ? 10.175 0.798 6.261 1.00 97.44 115 LEU A CA 1
ATOM 891 C C . LEU A 1 115 ? 10.903 0.494 7.579 1.00 97.44 115 LEU A C 1
ATOM 893 O O . LEU A 1 115 ? 10.443 -0.341 8.351 1.00 97.44 115 LEU A O 1
ATOM 897 N N . GLU A 1 116 ? 11.991 1.211 7.864 1.00 96.31 116 GLU A N 1
ATOM 898 C CA . GLU A 1 116 ? 12.739 1.078 9.119 1.00 96.31 116 GLU A CA 1
ATOM 899 C C . GLU A 1 116 ? 11.879 1.429 10.338 1.00 96.31 116 GLU A C 1
ATOM 901 O O . GLU A 1 116 ? 11.920 0.731 11.348 1.00 96.31 116 GLU A O 1
ATOM 906 N N . PHE A 1 117 ? 11.062 2.482 10.248 1.00 97.31 117 PHE A N 1
ATOM 907 C CA . PHE A 1 117 ? 10.121 2.817 11.311 1.00 97.31 117 PHE A CA 1
ATOM 908 C C . PHE A 1 117 ? 9.140 1.673 11.582 1.00 97.31 117 PHE A C 1
ATOM 910 O O . PHE A 1 117 ? 8.962 1.301 12.739 1.00 97.31 117 PHE A O 1
ATOM 917 N N . VAL A 1 118 ? 8.527 1.101 10.539 1.00 97.19 118 VAL A N 1
ATOM 918 C CA . VAL A 1 118 ? 7.561 0.002 10.695 1.00 97.19 118 VAL A CA 1
ATOM 919 C C . VAL A 1 118 ? 8.238 -1.230 11.293 1.00 97.19 118 VAL A C 1
ATOM 921 O O . VAL A 1 118 ? 7.716 -1.798 12.245 1.00 97.19 118 VAL A O 1
ATOM 924 N N . GLN A 1 119 ? 9.427 -1.594 10.806 1.00 96.31 119 GLN A N 1
ATOM 925 C CA . GLN A 1 119 ? 10.211 -2.720 11.329 1.00 96.31 119 GLN A CA 1
ATOM 926 C C . GLN A 1 119 ? 10.569 -2.569 12.811 1.00 96.31 119 GLN A C 1
ATOM 928 O O . GLN A 1 119 ? 10.552 -3.546 13.552 1.00 96.31 119 GLN A O 1
ATOM 933 N N . ASN A 1 120 ? 10.879 -1.348 13.249 1.00 95.56 120 ASN A N 1
ATOM 934 C CA . ASN A 1 120 ? 11.169 -1.067 14.654 1.00 95.56 120 ASN A CA 1
ATOM 935 C C . ASN A 1 120 ? 9.901 -1.022 15.516 1.00 95.56 120 ASN A C 1
ATOM 937 O O . ASN A 1 120 ? 9.957 -1.325 16.706 1.00 95.56 120 ASN A O 1
ATOM 941 N N . LYS A 1 121 ? 8.770 -0.599 14.938 1.00 94.44 121 LYS A N 1
ATOM 942 C CA . LYS A 1 121 ? 7.487 -0.483 15.638 1.00 94.44 121 LYS A CA 1
ATOM 943 C C . LYS A 1 121 ? 6.842 -1.847 15.872 1.00 94.44 121 LYS A C 1
ATOM 945 O O . LYS A 1 121 ? 6.257 -2.046 16.931 1.00 94.44 121 LYS A O 1
ATOM 950 N N . ASP A 1 122 ? 6.959 -2.749 14.904 1.00 93.56 122 ASP A N 1
ATOM 951 C CA . ASP A 1 122 ? 6.451 -4.113 14.981 1.00 93.56 122 ASP A CA 1
ATOM 952 C C . ASP A 1 122 ? 7.487 -5.092 14.410 1.00 93.56 122 ASP A C 1
ATOM 954 O O . ASP A 1 122 ? 7.588 -5.324 13.201 1.00 93.56 122 ASP A O 1
ATOM 958 N N . SER A 1 123 ? 8.275 -5.667 15.318 1.00 93.00 123 SER A N 1
ATOM 959 C CA . SER A 1 123 ? 9.328 -6.630 14.999 1.00 93.00 123 SER A CA 1
ATOM 960 C C . SER A 1 123 ? 8.796 -8.030 14.678 1.00 93.00 123 SER A C 1
ATOM 962 O O . SER A 1 123 ? 9.567 -8.878 14.230 1.00 93.00 123 SER A O 1
ATOM 964 N N . SER A 1 124 ? 7.498 -8.288 14.882 1.00 93.56 124 SER A N 1
ATOM 965 C CA . SER A 1 124 ? 6.879 -9.579 14.559 1.00 93.56 124 SER A CA 1
ATOM 966 C C . SER A 1 124 ? 6.605 -9.741 13.058 1.00 93.56 124 SER A C 1
ATOM 968 O O . SER A 1 124 ? 6.504 -10.866 12.554 1.00 93.56 124 SER A O 1
ATOM 970 N N . LEU A 1 125 ? 6.544 -8.622 12.325 1.00 95.25 125 LEU A N 1
ATOM 971 C CA . LEU A 1 125 ? 6.249 -8.595 10.898 1.00 95.25 125 LEU A CA 1
ATOM 972 C C . LEU A 1 125 ? 7.303 -9.335 10.077 1.00 95.25 125 LEU A C 1
ATOM 974 O O . LEU A 1 125 ? 8.505 -9.076 10.156 1.00 95.25 125 LEU A O 1
ATOM 978 N N . GLN A 1 126 ? 6.818 -10.217 9.208 1.00 94.25 126 GLN A N 1
ATOM 979 C CA . GLN A 1 126 ? 7.648 -10.947 8.262 1.00 94.25 126 GLN A CA 1
ATOM 980 C C . GLN A 1 126 ? 7.737 -10.184 6.945 1.00 94.25 126 GLN A C 1
ATOM 982 O O . GLN A 1 126 ? 6.723 -9.856 6.326 1.00 94.25 126 GLN A O 1
ATOM 987 N N . TRP A 1 127 ? 8.965 -9.932 6.495 1.00 96.25 127 TRP A N 1
ATOM 988 C CA . TRP A 1 127 ? 9.217 -9.164 5.282 1.00 96.25 127 TRP A CA 1
ATOM 989 C C . TRP A 1 127 ? 9.719 -10.062 4.151 1.00 96.25 127 TRP A C 1
ATOM 991 O O . TRP A 1 127 ? 10.716 -10.769 4.326 1.00 96.25 127 TRP A O 1
ATOM 1001 N N . PRO A 1 128 ? 9.074 -10.032 2.972 1.00 96.38 128 PRO A N 1
ATOM 1002 C CA . PRO A 1 128 ? 9.481 -10.865 1.854 1.00 96.38 128 PRO A CA 1
ATOM 1003 C C . PRO A 1 128 ? 10.888 -10.507 1.364 1.00 96.38 128 PRO A C 1
ATOM 1005 O O . PRO A 1 128 ? 11.245 -9.341 1.168 1.00 96.38 128 PRO A O 1
ATOM 1008 N N . THR A 1 129 ? 11.693 -11.541 1.124 1.00 96.81 129 THR A N 1
ATOM 1009 C CA . THR A 1 129 ? 13.062 -11.420 0.616 1.00 96.81 129 THR A CA 1
ATOM 1010 C C . THR A 1 129 ? 13.229 -12.137 -0.717 1.00 96.81 129 THR A C 1
ATOM 1012 O O . THR A 1 129 ? 12.429 -12.984 -1.114 1.00 96.81 129 THR A O 1
ATOM 1015 N N . LYS A 1 130 ? 14.293 -11.791 -1.438 1.00 95.06 130 LYS A N 1
ATOM 1016 C CA . LYS A 1 130 ? 14.743 -12.503 -2.632 1.00 95.06 130 LYS A CA 1
ATOM 1017 C C . LYS A 1 130 ? 16.260 -12.610 -2.653 1.00 95.06 130 LYS A C 1
ATOM 1019 O O . LYS A 1 130 ? 16.967 -11.708 -2.208 1.00 95.06 130 LYS A O 1
ATOM 1024 N N . VAL A 1 131 ? 16.748 -13.688 -3.255 1.00 96.31 131 VAL A N 1
ATOM 1025 C CA . VAL A 1 131 ? 18.172 -13.876 -3.539 1.00 96.31 131 VAL A CA 1
ATOM 1026 C C . VAL A 1 131 ? 18.512 -13.211 -4.869 1.00 96.31 131 VAL A C 1
ATOM 1028 O O . VAL A 1 131 ? 17.848 -13.442 -5.886 1.00 96.31 131 VAL A O 1
ATOM 1031 N N . LEU A 1 132 ? 19.559 -12.389 -4.882 1.00 93.75 132 LEU A N 1
ATOM 1032 C CA . LEU A 1 132 ? 20.073 -11.794 -6.112 1.00 93.75 132 LEU A CA 1
ATOM 1033 C C . LEU A 1 132 ? 20.691 -12.870 -7.010 1.00 93.75 132 LEU A C 1
ATOM 1035 O O . LEU A 1 132 ? 21.645 -13.546 -6.630 1.00 93.75 132 LEU A O 1
ATOM 1039 N N . LYS A 1 133 ? 20.155 -13.013 -8.227 1.00 93.0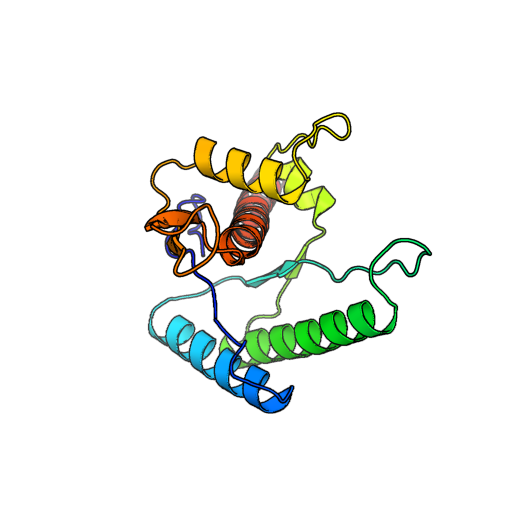6 133 LYS A N 1
ATOM 1040 C CA . LYS A 1 133 ? 20.590 -14.036 -9.195 1.00 93.06 133 LYS A CA 1
ATOM 1041 C C . LYS A 1 133 ? 21.770 -13.597 -10.071 1.00 93.06 133 LYS A C 1
ATOM 1043 O O . LYS A 1 133 ? 22.398 -14.441 -10.701 1.00 93.06 133 LYS A O 1
ATOM 1048 N N . SER A 1 134 ? 22.080 -12.303 -10.118 1.00 91.31 134 SER A N 1
ATOM 1049 C CA . SER A 1 134 ? 23.103 -11.728 -10.999 1.00 91.31 134 SER A CA 1
ATOM 1050 C C . SER A 1 134 ? 23.765 -10.486 -10.390 1.00 91.31 134 SER A C 1
ATOM 1052 O O . SER A 1 134 ? 23.280 -9.922 -9.407 1.00 91.31 134 SER A O 1
ATOM 1054 N N . GLY A 1 135 ? 24.883 -10.069 -10.991 1.00 92.00 135 GLY A N 1
ATOM 1055 C CA . GLY A 1 135 ? 25.657 -8.890 -10.597 1.00 92.00 135 GLY A CA 1
ATOM 1056 C C . GLY A 1 135 ? 26.667 -9.142 -9.466 1.00 92.00 135 GLY A C 1
ATOM 1057 O O . GLY A 1 135 ? 26.742 -10.251 -8.936 1.00 92.00 135 GLY A O 1
ATOM 1058 N N . PRO A 1 136 ? 27.430 -8.107 -9.061 1.00 91.94 136 PRO A N 1
ATOM 1059 C CA . PRO A 1 136 ? 28.504 -8.228 -8.064 1.00 91.94 136 PRO A CA 1
ATOM 1060 C C . PRO A 1 136 ? 28.043 -8.696 -6.676 1.00 91.94 136 PRO A C 1
ATOM 1062 O O . PRO A 1 136 ? 28.850 -9.139 -5.871 1.00 91.94 136 PRO A O 1
ATOM 1065 N N . ARG A 1 137 ? 26.741 -8.579 -6.387 1.00 92.69 137 ARG A N 1
ATOM 1066 C CA . ARG A 1 137 ? 26.107 -8.963 -5.115 1.00 92.69 137 ARG A CA 1
ATOM 1067 C C . ARG A 1 137 ? 25.291 -10.257 -5.226 1.00 92.69 137 ARG A C 1
ATOM 1069 O O . ARG A 1 137 ? 24.385 -10.483 -4.426 1.00 92.69 137 ARG A O 1
ATOM 1076 N N . ARG A 1 138 ? 25.530 -11.070 -6.260 1.00 92.81 138 ARG A N 1
ATOM 1077 C CA . ARG A 1 138 ? 24.841 -12.353 -6.458 1.00 92.81 138 ARG A CA 1
ATOM 1078 C C . ARG A 1 138 ? 24.981 -13.231 -5.210 1.00 92.81 138 ARG A C 1
ATOM 1080 O O . ARG A 1 138 ? 26.052 -13.306 -4.625 1.00 92.81 138 ARG A O 1
ATOM 1087 N N . GLY A 1 139 ? 23.899 -13.908 -4.836 1.00 93.50 139 GLY A N 1
ATOM 1088 C CA . GLY A 1 139 ? 23.828 -14.735 -3.628 1.00 93.50 139 GLY A CA 1
ATOM 1089 C C . GLY A 1 139 ? 23.344 -13.980 -2.389 1.00 93.50 139 GLY A C 1
ATOM 1090 O O . GLY A 1 139 ? 22.829 -14.611 -1.472 1.00 93.50 139 GLY A O 1
ATOM 1091 N N . ASN A 1 140 ? 23.400 -12.643 -2.382 1.00 95.44 140 ASN A N 1
ATOM 1092 C CA . ASN A 1 140 ? 22.888 -11.866 -1.257 1.00 95.44 140 ASN A CA 1
ATOM 1093 C C . ASN A 1 140 ? 21.357 -11.927 -1.193 1.00 95.44 140 ASN A C 1
ATOM 1095 O O . ASN A 1 140 ? 20.669 -11.804 -2.214 1.00 95.44 140 ASN A O 1
ATOM 1099 N N . VAL A 1 141 ? 20.839 -12.057 0.029 1.00 95.81 141 VAL A N 1
ATOM 1100 C CA . VAL A 1 141 ? 19.415 -11.939 0.352 1.00 95.81 141 VAL A CA 1
ATOM 1101 C C . VAL A 1 141 ? 19.090 -10.464 0.566 1.00 95.81 141 VAL A C 1
ATOM 1103 O O . VAL A 1 141 ? 19.738 -9.792 1.365 1.00 95.81 141 VAL A O 1
ATOM 1106 N N . ILE A 1 142 ? 18.098 -9.952 -0.158 1.00 95.00 142 ILE A N 1
ATOM 1107 C CA . ILE A 1 142 ? 17.606 -8.579 -0.007 1.00 95.00 142 ILE A CA 1
ATOM 1108 C C . ILE A 1 142 ? 16.089 -8.567 0.147 1.00 95.00 142 ILE A C 1
ATOM 1110 O O . ILE A 1 142 ? 15.411 -9.47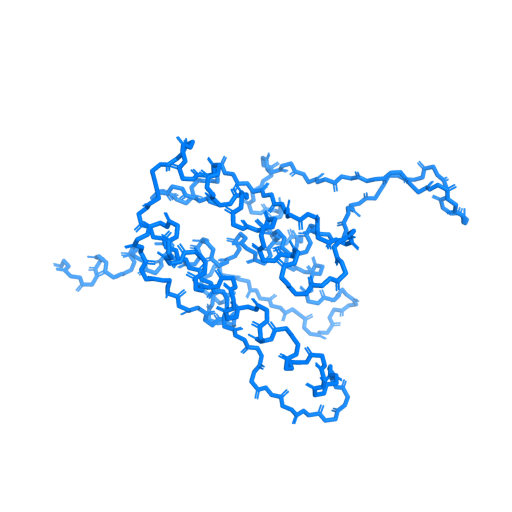6 -0.333 1.00 95.00 142 ILE A O 1
ATOM 1114 N N . LEU A 1 143 ? 15.549 -7.513 0.756 1.00 96.00 143 LEU A N 1
ATOM 1115 C CA . LEU A 1 143 ? 14.108 -7.266 0.754 1.00 96.00 143 LEU A CA 1
ATOM 1116 C C . LEU A 1 143 ? 13.596 -7.069 -0.678 1.00 96.00 143 LEU A C 1
ATOM 1118 O O . LEU A 1 143 ? 14.287 -6.513 -1.542 1.00 96.00 143 LEU A O 1
ATOM 1122 N N . VAL A 1 144 ? 12.379 -7.539 -0.942 1.00 95.56 144 VAL A N 1
ATOM 1123 C CA . VAL A 1 144 ? 11.694 -7.219 -2.199 1.00 95.56 144 VAL A CA 1
ATOM 1124 C C . VAL A 1 144 ? 11.246 -5.753 -2.184 1.00 95.56 144 VAL A C 1
ATOM 1126 O O . VAL A 1 144 ? 11.095 -5.141 -1.129 1.00 95.56 144 VAL A O 1
ATOM 1129 N N . LYS A 1 145 ? 11.067 -5.148 -3.362 1.00 94.38 145 LYS A N 1
ATOM 1130 C CA . LYS A 1 145 ? 10.755 -3.707 -3.458 1.00 94.38 145 LYS A CA 1
ATOM 1131 C C . LYS A 1 145 ? 9.346 -3.398 -2.938 1.00 94.38 145 LYS A C 1
ATOM 1133 O O . LYS A 1 145 ? 9.085 -2.295 -2.480 1.00 94.38 145 LYS A O 1
ATOM 1138 N N . GLU A 1 146 ? 8.469 -4.392 -2.992 1.00 96.44 146 GLU A N 1
ATOM 1139 C CA . GLU A 1 146 ? 7.082 -4.344 -2.551 1.00 96.44 146 GLU A CA 1
ATOM 1140 C C . GLU A 1 146 ? 6.977 -4.173 -1.028 1.00 96.44 146 GLU A C 1
ATOM 1142 O O . GLU A 1 146 ? 5.951 -3.711 -0.541 1.00 96.44 146 GLU A O 1
ATOM 1147 N N . CYS A 1 147 ? 8.059 -4.423 -0.272 1.00 97.56 147 CYS A N 1
ATOM 1148 C CA . CYS A 1 147 ? 8.129 -4.085 1.150 1.00 97.56 147 CYS A CA 1
ATOM 1149 C C . CYS A 1 147 ? 7.896 -2.588 1.408 1.00 97.56 147 CYS A C 1
ATOM 1151 O O . CYS A 1 147 ? 7.371 -2.234 2.457 1.00 97.56 147 CYS A O 1
ATOM 1153 N N . TYR A 1 148 ? 8.249 -1.699 0.472 1.00 97.19 148 TYR A N 1
ATOM 1154 C CA . TYR A 1 148 ? 7.943 -0.275 0.629 1.00 97.19 148 TYR A CA 1
ATOM 1155 C C . TYR A 1 148 ? 6.439 -0.005 0.547 1.00 97.19 148 TYR A C 1
ATOM 1157 O O . TYR A 1 148 ? 5.913 0.723 1.379 1.00 97.19 148 TYR A O 1
ATOM 1165 N N . ASP A 1 149 ? 5.749 -0.636 -0.406 1.00 95.25 149 ASP A N 1
ATOM 1166 C CA . ASP A 1 149 ? 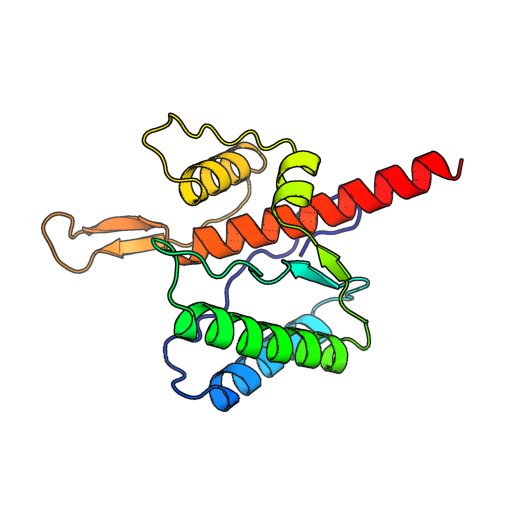4.302 -0.477 -0.576 1.00 95.25 149 ASP A CA 1
ATOM 1167 C C . ASP A 1 149 ? 3.541 -1.131 0.597 1.00 95.25 149 ASP A C 1
ATOM 1169 O O . ASP A 1 149 ? 2.562 -0.582 1.095 1.00 95.25 149 ASP A O 1
ATOM 1173 N N . MET A 1 150 ? 4.038 -2.266 1.109 1.00 97.94 150 MET A N 1
ATOM 1174 C CA . MET A 1 150 ? 3.541 -2.888 2.344 1.00 97.94 150 MET A CA 1
ATOM 1175 C C . MET A 1 150 ? 3.720 -1.963 3.556 1.00 97.94 150 MET A C 1
ATOM 1177 O O . MET A 1 150 ? 2.802 -1.824 4.360 1.00 97.94 150 MET A O 1
ATOM 1181 N N . ALA A 1 151 ? 4.881 -1.317 3.695 1.00 97.75 151 ALA A N 1
ATOM 1182 C CA . ALA A 1 151 ? 5.119 -0.383 4.788 1.00 97.75 151 ALA A CA 1
ATOM 1183 C C . ALA A 1 151 ? 4.174 0.825 4.708 1.00 97.75 151 ALA A C 1
ATOM 1185 O O . ALA A 1 151 ? 3.567 1.166 5.718 1.00 97.75 151 ALA A O 1
ATOM 1186 N N . ASP A 1 152 ? 3.981 1.424 3.528 1.00 95.94 152 ASP A N 1
ATOM 1187 C CA . ASP A 1 152 ? 3.007 2.510 3.344 1.00 95.94 152 ASP A CA 1
ATOM 1188 C C . ASP A 1 152 ? 1.574 2.038 3.704 1.00 95.94 152 ASP A C 1
ATOM 1190 O O . ASP A 1 152 ? 0.879 2.723 4.454 1.00 95.94 152 ASP A O 1
ATOM 1194 N N . ALA A 1 153 ? 1.161 0.826 3.302 1.00 97.06 153 ALA A N 1
ATOM 1195 C CA . ALA A 1 153 ? -0.145 0.258 3.665 1.00 97.06 153 ALA A CA 1
ATOM 1196 C C . ALA A 1 153 ? -0.318 0.020 5.178 1.00 97.06 153 ALA A C 1
ATOM 1198 O O . ALA A 1 153 ? -1.400 0.259 5.719 1.00 97.06 153 ALA A O 1
ATOM 1199 N N . TYR A 1 154 ? 0.737 -0.421 5.872 1.00 97.81 154 TYR A N 1
ATOM 1200 C CA . TYR A 1 154 ? 0.739 -0.525 7.334 1.00 97.81 154 TYR A CA 1
ATOM 1201 C C . TYR A 1 154 ? 0.492 0.845 7.972 1.00 97.81 154 TYR A C 1
ATOM 1203 O O . TYR A 1 154 ? -0.329 0.955 8.877 1.00 97.81 154 TYR A O 1
ATOM 1211 N N . ILE A 1 155 ? 1.154 1.899 7.478 1.00 97.69 155 ILE A N 1
ATOM 1212 C CA . ILE A 1 155 ? 0.969 3.252 8.010 1.00 97.69 155 ILE A CA 1
ATOM 1213 C C . ILE A 1 155 ? -0.477 3.704 7.876 1.00 97.69 155 ILE A C 1
ATOM 1215 O O . ILE A 1 155 ? -1.035 4.132 8.880 1.00 97.69 155 ILE A O 1
ATOM 1219 N N . ILE A 1 156 ? -1.077 3.562 6.690 1.00 97.88 156 ILE A N 1
ATOM 1220 C CA . ILE A 1 156 ? -2.473 3.954 6.446 1.00 97.88 156 ILE A CA 1
ATOM 1221 C C . ILE A 1 156 ? -3.434 3.201 7.376 1.00 97.88 156 ILE A C 1
ATOM 1223 O O . ILE A 1 156 ? -4.299 3.818 7.999 1.00 97.88 156 ILE A O 1
ATOM 1227 N N . ALA A 1 157 ? -3.252 1.885 7.516 1.00 97.12 157 ALA A N 1
ATOM 1228 C CA . ALA A 1 157 ? -4.097 1.062 8.375 1.00 97.12 157 ALA A CA 1
ATOM 1229 C C . ALA A 1 157 ? -3.984 1.463 9.857 1.00 97.12 157 ALA A C 1
ATOM 1231 O O . ALA A 1 157 ? -5.000 1.647 10.520 1.00 97.12 157 ALA A O 1
ATOM 1232 N N . GLN A 1 158 ? -2.766 1.667 10.366 1.00 97.19 158 GLN A N 1
ATOM 1233 C CA . GLN A 1 158 ? -2.569 2.064 11.763 1.00 97.19 158 GLN A CA 1
ATOM 1234 C C . GLN A 1 158 ? -3.074 3.476 12.051 1.00 97.19 158 GLN A C 1
ATOM 1236 O O . GLN A 1 158 ? -3.615 3.725 13.124 1.00 97.19 158 GLN A O 1
ATOM 1241 N N . SER A 1 159 ? -2.932 4.412 11.108 1.00 96.75 159 SER A N 1
ATOM 1242 C CA . SER A 1 159 ? -3.516 5.744 11.281 1.00 96.75 159 SER A CA 1
ATOM 1243 C C . SER A 1 159 ? -5.039 5.712 11.352 1.00 96.75 159 SER A C 1
ATOM 1245 O O . SER A 1 159 ? -5.599 6.509 12.094 1.00 96.75 159 SER A O 1
ATOM 1247 N N . ALA A 1 160 ? -5.706 4.801 10.638 1.00 96.31 160 ALA A N 1
ATOM 1248 C CA . ALA A 1 160 ? -7.159 4.666 10.719 1.00 96.31 160 ALA A CA 1
ATOM 1249 C C . ALA A 1 160 ? -7.616 4.271 12.132 1.00 96.31 160 ALA A C 1
ATOM 1251 O O . ALA A 1 160 ? -8.484 4.933 12.692 1.00 96.31 160 ALA A O 1
ATOM 1252 N N . VAL A 1 161 ? -6.952 3.282 12.743 1.00 95.69 161 VAL A N 1
ATOM 1253 C CA . VAL A 1 161 ? -7.246 2.840 14.119 1.00 95.69 161 VAL A CA 1
ATOM 1254 C C . VAL A 1 161 ? -7.067 3.987 15.117 1.00 95.69 161 VAL A C 1
ATOM 1256 O O . VAL A 1 161 ? -7.977 4.290 15.881 1.00 95.69 161 VAL A O 1
ATOM 1259 N N . ILE A 1 162 ? -5.937 4.701 15.053 1.00 94.81 162 ILE A N 1
ATOM 1260 C CA . ILE A 1 162 ? -5.668 5.840 15.951 1.00 94.81 162 ILE A CA 1
ATOM 1261 C C . ILE A 1 162 ? -6.701 6.964 15.750 1.00 94.81 162 ILE A C 1
ATOM 1263 O O . ILE A 1 162 ? -7.110 7.634 16.699 1.00 94.81 162 ILE A O 1
ATOM 1267 N N . GLN A 1 163 ? -7.114 7.214 14.505 1.00 93.38 163 GLN A N 1
ATOM 1268 C CA . GLN A 1 163 ? -8.117 8.233 14.199 1.00 93.38 163 GLN A CA 1
ATOM 1269 C C . GLN A 1 163 ? -9.486 7.868 14.785 1.00 93.38 163 GLN A C 1
ATOM 1271 O O . GLN A 1 163 ? -10.175 8.747 15.308 1.00 93.38 163 GLN A O 1
ATOM 1276 N N . GLU A 1 164 ? -9.865 6.593 14.718 1.00 90.19 164 GLU A N 1
ATOM 1277 C CA . GLU A 1 164 ? -11.100 6.092 15.312 1.00 90.19 164 GLU A CA 1
ATOM 1278 C C . GLU A 1 164 ? -11.074 6.219 16.842 1.00 90.19 164 GLU A C 1
ATOM 1280 O O . GLU A 1 164 ? -12.004 6.790 17.415 1.00 90.19 164 GLU A O 1
ATOM 1285 N N . GLU A 1 165 ? -9.984 5.803 17.495 1.00 89.88 165 GLU A N 1
ATOM 1286 C CA . GLU A 1 165 ? -9.788 5.934 18.948 1.00 89.88 165 GLU A CA 1
ATOM 1287 C C . GLU A 1 165 ? -9.964 7.387 19.419 1.00 89.88 165 GLU A C 1
ATOM 1289 O O . GLU A 1 165 ? -10.786 7.664 20.298 1.00 89.88 165 GLU A O 1
ATOM 1294 N N . HIS A 1 166 ? -9.290 8.343 18.769 1.00 89.25 166 HIS A N 1
ATOM 1295 C CA . HIS A 1 166 ? -9.431 9.766 19.094 1.00 89.25 166 HIS A CA 1
ATOM 129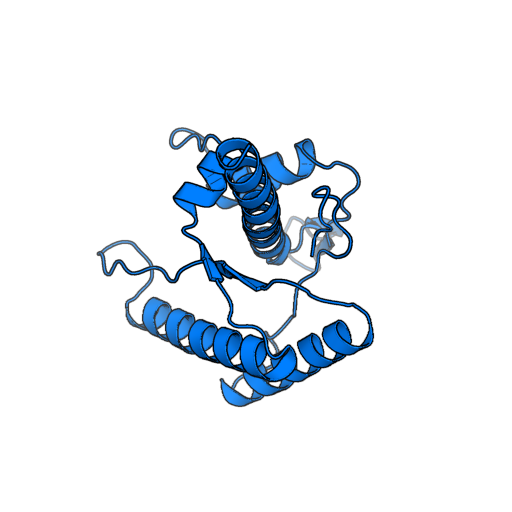6 C C . HIS A 1 166 ? -10.862 10.294 18.892 1.00 89.25 166 HIS A C 1
ATOM 1298 O O . HIS A 1 166 ? -11.309 11.175 19.629 1.00 89.25 166 HIS A O 1
ATOM 1304 N N . CYS A 1 167 ? -11.594 9.794 17.891 1.00 84.88 167 CYS A N 1
ATOM 1305 C CA . CYS A 1 167 ? -12.976 10.207 17.647 1.00 84.88 167 CYS A CA 1
ATOM 1306 C C . CYS A 1 167 ? -13.927 9.692 18.738 1.00 84.88 167 CYS A C 1
ATOM 1308 O O . CYS A 1 167 ? -14.885 10.380 19.092 1.00 84.88 167 CYS A O 1
ATOM 1310 N N . GLN A 1 168 ? -13.662 8.505 19.291 1.00 82.06 168 GLN A N 1
ATOM 1311 C CA . GLN A 1 168 ? -14.446 7.942 20.392 1.00 82.06 168 GLN A CA 1
ATOM 1312 C C . GLN A 1 168 ? -14.174 8.659 21.720 1.00 82.06 168 GLN A C 1
ATOM 1314 O O . GLN A 1 168 ? -15.102 8.872 22.497 1.00 82.06 168 GLN A O 1
ATOM 1319 N N . GLU A 1 169 ? -12.932 9.071 21.977 1.00 80.19 169 GLU A N 1
ATOM 1320 C CA . GLU A 1 169 ? -12.569 9.831 23.182 1.00 80.19 169 GLU A CA 1
ATOM 1321 C C . GLU A 1 169 ? -13.221 11.216 23.229 1.00 80.19 169 GLU A C 1
ATOM 1323 O O . GLU A 1 169 ? -13.655 11.646 24.289 1.00 80.19 169 GLU A O 1
ATOM 1328 N N . GLN A 1 170 ? -13.357 11.894 22.086 1.00 71.62 170 GLN A N 1
ATOM 1329 C CA . GLN A 1 170 ? -13.993 13.218 22.008 1.00 71.62 170 GLN A CA 1
ATOM 1330 C C . GLN A 1 170 ? -15.523 13.189 22.160 1.00 71.62 170 GLN A C 1
ATOM 1332 O O . GLN A 1 170 ? -16.142 14.240 22.316 1.00 71.62 170 GLN A O 1
ATOM 1337 N N . LYS A 1 171 ? -16.141 12.006 22.072 1.00 65.50 171 LYS A N 1
ATOM 1338 C CA . LYS A 1 171 ? -17.590 11.808 22.237 1.00 65.50 171 LYS A CA 1
ATOM 1339 C C . LYS A 1 171 ? -17.987 11.418 23.668 1.00 65.50 171 LYS A C 1
ATOM 1341 O O . LYS A 1 171 ? -19.184 11.305 23.929 1.00 65.50 171 LYS A O 1
ATOM 1346 N N . LYS A 1 172 ? -17.014 11.176 24.551 1.00 51.25 172 LYS A N 1
ATOM 1347 C CA . LYS A 1 172 ? -17.211 10.898 25.982 1.00 51.25 172 LYS A CA 1
ATOM 1348 C C . LYS A 1 172 ? -17.071 12.174 26.800 1.00 51.25 172 LYS A C 1
ATOM 1350 O O . LYS A 1 172 ? -17.806 12.273 27.805 1.00 51.25 172 LYS A O 1
#

Foldseek 3Di:
DADLVLHDPDFDDDDCVPPDDLVSSLVSLLVVLLVVLVVDDDDAAEDEDQDPDDDPPDDHPVRSVVVVVSSVSSQVSNCVNNVYRHHYDYLVLLCVQVPHDDDPPDPDDPLRSLLVVVCVVDVPDDFDWDAACDDPRGRDIDGDPCSSVSSSVSSRSSSVSSVVVVVVVVVD

Radius of gyration: 17.51 Å; chains: 1; bounding box: 49×35×46 Å